Protein AF-A0AAE0EGM3-F1 (afdb_monomer_lite)

Radius of gyration: 11.98 Å; chains: 1; bounding box: 24×22×29 Å

pLDDT: mean 94.83, std 1.95, range [85.12, 97.31]

Secondary structure (DSSP, 8-state):
-HHHHHHTT-GGGGTS-----HHHHHHHHHH--SHHHHHHHHHHHHHHHHT-

Sequence (52 aa):
MGTLALCYNNIEVFKSRVKLRPGLIAKIIDRTRTVSDTYNAFFEFAALMKSK

Structure (mmCIF, N/CA/C/O backbone):
data_AF-A0AAE0EGM3-F1
#
_entry.id   AF-A0AAE0EGM3-F1
#
loop_
_atom_site.group_PDB
_atom_site.id
_atom_site.type_symbol
_atom_site.label_atom_id
_atom_site.label_alt_id
_atom_site.label_comp_id
_atom_site.label_asym_id
_atom_site.label_entity_id
_atom_site.label_seq_id
_atom_site.pdbx_PDB_ins_code
_atom_site.Cartn_x
_atom_site.Cartn_y
_atom_site.Cartn_z
_atom_site.occupa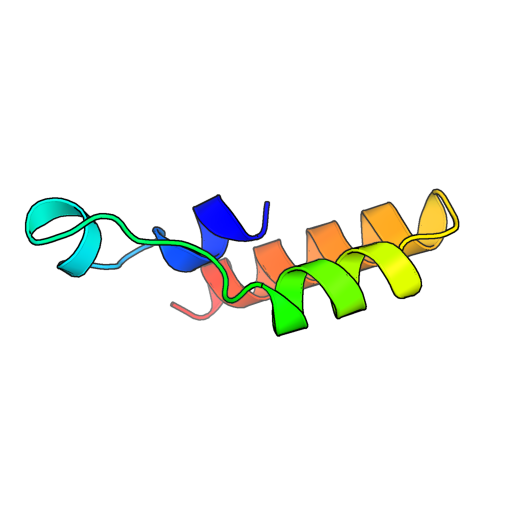ncy
_atom_site.B_iso_or_equiv
_atom_site.auth_seq_id
_atom_site.auth_comp_id
_atom_site.auth_asym_id
_atom_site.auth_atom_id
_atom_site.pdbx_PDB_model_num
ATOM 1 N N . MET A 1 1 ? -4.374 1.758 -5.130 1.00 90.38 1 MET A N 1
ATOM 2 C CA . MET A 1 1 ? -4.193 0.594 -4.231 1.00 90.38 1 MET A CA 1
ATOM 3 C C . MET A 1 1 ? -3.621 0.952 -2.867 1.00 90.38 1 MET A C 1
ATOM 5 O O . MET A 1 1 ? -4.299 0.680 -1.891 1.00 90.38 1 MET A O 1
ATOM 9 N N . GLY A 1 2 ? -2.456 1.603 -2.753 1.00 92.00 2 GLY A N 1
ATOM 10 C CA . GLY A 1 2 ? 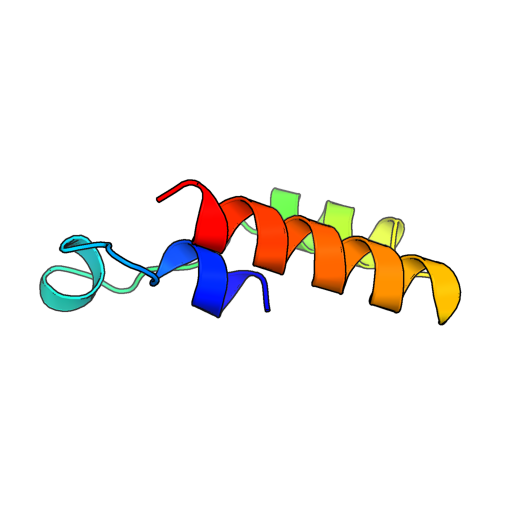-1.831 1.846 -1.438 1.00 92.00 2 GLY A CA 1
ATOM 11 C C . GLY A 1 2 ? -2.693 2.600 -0.409 1.00 92.00 2 GLY A C 1
ATOM 12 O O . GLY A 1 2 ? -2.769 2.183 0.741 1.00 92.00 2 GLY A O 1
ATOM 13 N N . THR A 1 3 ? -3.408 3.660 -0.804 1.00 94.25 3 THR A N 1
ATOM 14 C CA . THR A 1 3 ? -4.331 4.361 0.115 1.00 94.25 3 THR A CA 1
ATOM 15 C C . THR A 1 3 ? -5.505 3.479 0.535 1.00 94.25 3 THR A C 1
ATOM 17 O O . THR A 1 3 ? -5.876 3.483 1.700 1.00 94.25 3 THR A O 1
ATOM 20 N N . LEU A 1 4 ? -6.058 2.685 -0.389 1.00 94.25 4 LEU A N 1
ATOM 21 C CA . LEU A 1 4 ? -7.141 1.750 -0.077 1.00 94.25 4 LEU A CA 1
ATOM 22 C C . LEU A 1 4 ? -6.678 0.706 0.945 1.00 94.25 4 LEU A C 1
ATOM 24 O O . LEU A 1 4 ? -7.361 0.487 1.937 1.00 94.25 4 LEU A O 1
ATOM 28 N N . ALA A 1 5 ? -5.482 0.146 0.752 1.00 94.81 5 ALA A N 1
ATOM 29 C CA . ALA A 1 5 ? -4.890 -0.812 1.680 1.00 94.81 5 ALA A CA 1
ATOM 30 C C . ALA A 1 5 ? -4.639 -0.227 3.080 1.00 94.81 5 ALA A C 1
ATOM 32 O O . ALA A 1 5 ? -4.707 -0.943 4.075 1.00 94.81 5 ALA A O 1
ATOM 33 N N . LEU A 1 6 ? -4.389 1.082 3.170 1.00 94.06 6 LEU A N 1
ATOM 34 C CA . LEU A 1 6 ? -4.249 1.795 4.439 1.00 94.06 6 LEU A CA 1
ATOM 35 C C . LEU A 1 6 ? -5.602 2.055 5.129 1.00 94.06 6 LEU A C 1
ATOM 37 O O . LEU A 1 6 ? -5.666 2.101 6.358 1.00 94.06 6 LEU A O 1
ATOM 41 N N . CYS A 1 7 ? -6.670 2.231 4.348 1.00 94.75 7 CYS A N 1
ATOM 42 C CA . CYS A 1 7 ? -8.027 2.458 4.848 1.00 94.75 7 CYS A CA 1
ATOM 43 C C . CYS A 1 7 ? -8.782 1.159 5.177 1.00 94.75 7 CYS A C 1
ATOM 45 O O . CYS A 1 7 ? -9.729 1.192 5.959 1.00 94.75 7 CYS A O 1
ATOM 47 N N . TYR A 1 8 ? -8.394 0.028 4.585 1.00 95.69 8 TYR A N 1
ATOM 48 C CA . TYR A 1 8 ? -9.072 -1.252 4.777 1.00 95.69 8 TYR A CA 1
ATOM 49 C C . TYR A 1 8 ? -9.002 -1.717 6.240 1.00 95.69 8 TYR A C 1
ATOM 51 O O . TYR A 1 8 ? -7.919 -1.761 6.829 1.00 95.69 8 TYR A O 1
ATOM 59 N N . ASN A 1 9 ? -10.164 -2.052 6.811 1.00 95.12 9 ASN A N 1
ATOM 60 C CA . ASN A 1 9 ? -10.336 -2.447 8.214 1.00 95.12 9 ASN A CA 1
ATOM 61 C C . ASN A 1 9 ? -9.645 -1.488 9.217 1.00 95.12 9 ASN A C 1
ATOM 63 O O . ASN A 1 9 ? -9.003 -1.917 10.176 1.00 95.12 9 ASN A O 1
ATOM 67 N N . ASN A 1 10 ? -9.710 -0.172 8.967 1.00 94.50 10 ASN A N 1
ATOM 68 C CA . ASN A 1 10 ? -9.038 0.843 9.781 1.00 94.50 10 ASN A CA 1
ATOM 69 C C . ASN A 1 10 ? -10.024 1.885 10.338 1.00 94.50 10 ASN A C 1
ATOM 71 O O . ASN A 1 10 ? -10.530 2.734 9.604 1.00 94.50 10 ASN A O 1
ATOM 75 N N . ILE A 1 11 ? -10.245 1.869 11.657 1.00 95.31 11 ILE A N 1
ATOM 76 C CA . ILE A 1 11 ? -11.153 2.802 12.349 1.00 95.31 11 ILE A CA 1
ATOM 77 C C . ILE A 1 11 ? -10.692 4.266 12.292 1.00 95.31 11 ILE A C 1
ATOM 79 O O . ILE A 1 11 ? -11.507 5.181 12.413 1.00 95.31 11 ILE A O 1
ATOM 83 N N . GLU A 1 12 ? -9.399 4.513 12.063 1.00 95.38 12 GLU A N 1
ATOM 84 C CA . GLU A 1 12 ? -8.848 5.869 11.984 1.00 95.38 12 GLU A CA 1
ATOM 85 C C . GLU A 1 12 ? -9.388 6.658 10.790 1.00 95.38 12 GLU A C 1
ATOM 87 O O . GLU A 1 12 ? -9.383 7.886 10.833 1.00 95.38 12 GLU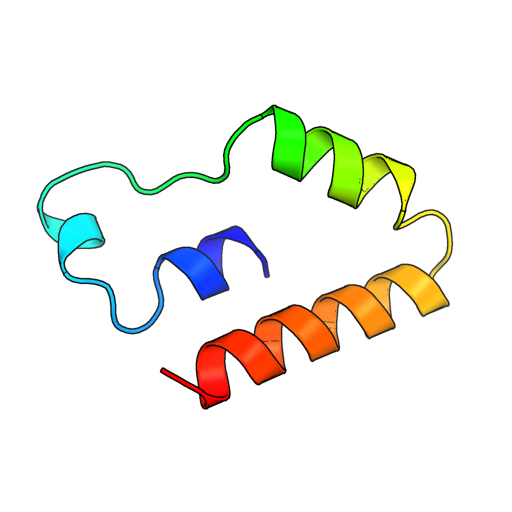 A O 1
ATOM 92 N N . VAL A 1 13 ? -9.937 5.978 9.773 1.00 95.81 13 VAL A N 1
ATOM 93 C CA . VAL A 1 13 ? -10.619 6.614 8.633 1.00 95.81 13 VAL A CA 1
ATOM 94 C C . VAL A 1 13 ? -11.782 7.506 9.088 1.00 95.81 13 VAL A C 1
ATOM 96 O O . VAL A 1 13 ? -12.055 8.515 8.443 1.00 95.81 13 VAL A O 1
ATOM 99 N N . PHE A 1 14 ? -12.435 7.181 10.210 1.00 96.50 14 PHE A N 1
ATOM 100 C CA . PHE A 1 14 ? -13.542 7.973 10.761 1.00 96.50 14 PHE A CA 1
ATOM 101 C C . PHE A 1 14 ? -13.093 9.082 11.717 1.00 96.50 14 PHE A C 1
ATOM 103 O O . PHE A 1 14 ? -13.872 9.979 12.024 1.00 96.50 14 PHE A O 1
ATOM 110 N N . LYS A 1 15 ? -11.847 9.029 12.199 1.00 96.31 15 LYS A N 1
ATOM 111 C CA . LYS A 1 15 ? -11.301 10.003 13.156 1.00 96.31 15 LYS A CA 1
ATOM 112 C C . LYS A 1 15 ? -10.436 11.057 12.475 1.00 96.31 15 LYS A C 1
ATOM 114 O O . LYS A 1 15 ? -10.361 12.190 12.939 1.00 96.31 15 LYS A O 1
ATOM 119 N N . SER A 1 16 ? -9.746 10.686 11.397 1.00 93.31 16 SER A N 1
ATOM 120 C CA . SER A 1 16 ? -8.803 11.563 10.713 1.00 93.31 16 SER A CA 1
ATOM 121 C C . SER A 1 16 ? -8.564 11.151 9.260 1.00 93.31 16 SER A C 1
ATOM 123 O O . SER A 1 16 ? -8.945 10.077 8.793 1.00 93.31 16 SER A O 1
ATOM 125 N N . ARG A 1 17 ? -7.892 12.027 8.507 1.00 91.56 17 ARG A N 1
ATOM 126 C CA . ARG A 1 17 ? -7.539 11.744 7.116 1.00 91.56 17 ARG A CA 1
ATOM 127 C C . ARG A 1 17 ? -6.348 10.789 7.047 1.00 91.56 17 ARG A C 1
ATOM 129 O O . ARG A 1 17 ? -5.199 11.198 7.196 1.00 91.56 17 ARG A O 1
ATOM 136 N N . VAL A 1 18 ? -6.627 9.537 6.711 1.00 95.00 18 VAL A N 1
ATOM 137 C CA . VAL A 1 18 ? -5.618 8.496 6.500 1.00 95.00 18 VAL A CA 1
ATOM 138 C C . VAL A 1 18 ? -4.905 8.705 5.154 1.00 95.00 18 VAL A C 1
ATOM 140 O O . VAL A 1 18 ? -5.539 8.799 4.101 1.00 95.00 18 VAL A O 1
ATOM 143 N N . LYS A 1 19 ? -3.570 8.823 5.175 1.00 95.12 19 LYS A N 1
ATOM 144 C CA . LYS A 1 19 ? -2.733 9.030 3.979 1.00 95.12 19 LYS A CA 1
ATOM 145 C C . LYS A 1 19 ? -1.422 8.261 4.056 1.00 95.12 19 LYS A C 1
ATOM 147 O O . LYS A 1 19 ? -0.849 8.085 5.128 1.00 95.12 19 LYS A O 1
ATOM 152 N N . LEU A 1 20 ? -0.904 7.890 2.888 1.00 94.44 20 LEU A N 1
ATOM 153 C CA . LEU A 1 20 ? 0.453 7.369 2.759 1.00 94.44 20 LEU A CA 1
ATOM 154 C C . LEU A 1 20 ? 1.484 8.454 3.098 1.00 94.44 20 LEU A C 1
ATOM 156 O O . LEU A 1 20 ? 1.312 9.627 2.762 1.00 94.44 20 LEU A O 1
ATOM 160 N N . ARG A 1 21 ? 2.584 8.046 3.738 1.00 95.19 21 ARG A N 1
ATOM 161 C CA . ARG A 1 21 ? 3.706 8.944 4.039 1.00 95.19 21 ARG A CA 1
ATOM 162 C C . ARG A 1 21 ? 4.417 9.340 2.734 1.00 95.19 21 ARG A C 1
ATOM 164 O O . ARG A 1 21 ? 4.679 8.447 1.926 1.00 95.19 21 ARG A O 1
ATOM 171 N N . PRO A 1 22 ? 4.813 10.611 2.536 1.00 95.06 22 PRO A N 1
ATOM 172 C CA . PRO A 1 22 ? 5.471 11.059 1.303 1.00 95.06 22 PRO A CA 1
ATOM 173 C C . PRO A 1 22 ? 6.699 10.227 0.906 1.00 95.06 22 PRO A C 1
ATOM 175 O O . PRO A 1 22 ? 6.846 9.868 -0.256 1.00 95.06 22 PRO A O 1
ATOM 178 N N . GLY A 1 23 ? 7.531 9.821 1.872 1.00 96.88 23 GLY A N 1
ATOM 179 C CA . GLY A 1 23 ? 8.690 8.962 1.597 1.00 96.88 23 GLY A CA 1
ATOM 180 C C . GLY A 1 23 ? 8.326 7.554 1.109 1.00 96.88 23 GLY A C 1
ATOM 181 O O . GLY A 1 23 ? 9.074 6.955 0.342 1.00 96.88 23 GLY A O 1
ATOM 182 N N . LEU A 1 24 ? 7.165 7.025 1.511 1.00 94.69 24 LEU A N 1
ATOM 183 C CA . LEU A 1 24 ? 6.661 5.756 0.983 1.00 94.69 24 LEU A CA 1
ATOM 184 C C . LEU A 1 24 ? 6.142 5.933 -0.447 1.00 94.69 24 LEU A C 1
ATOM 186 O O . LEU A 1 24 ? 6.410 5.089 -1.293 1.00 94.69 24 LEU A O 1
ATOM 190 N N . ILE A 1 25 ? 5.458 7.046 -0.728 1.00 95.44 25 ILE A N 1
ATOM 191 C CA . ILE A 1 25 ? 5.003 7.383 -2.084 1.00 95.44 25 ILE A CA 1
ATOM 192 C C . ILE A 1 25 ? 6.203 7.496 -3.031 1.00 95.44 25 ILE A C 1
ATOM 194 O O . ILE A 1 25 ? 6.190 6.877 -4.089 1.00 95.44 25 ILE A O 1
ATOM 198 N N . ALA A 1 26 ? 7.263 8.201 -2.624 1.00 97.00 26 ALA A N 1
ATOM 199 C CA . ALA A 1 26 ? 8.487 8.326 -3.414 1.00 97.00 26 ALA A CA 1
ATOM 200 C C . ALA A 1 26 ? 9.112 6.959 -3.743 1.00 97.00 26 ALA A C 1
ATOM 202 O O . ALA A 1 26 ? 9.469 6.713 -4.889 1.00 97.00 26 ALA A O 1
ATOM 203 N N . LYS A 1 27 ? 9.171 6.040 -2.769 1.00 95.56 27 LYS A N 1
ATOM 204 C CA . LYS A 1 27 ? 9.668 4.670 -2.989 1.00 95.56 27 LYS A CA 1
ATOM 205 C C . LYS A 1 27 ? 8.792 3.856 -3.934 1.00 95.56 27 LYS A C 1
ATOM 207 O O . LYS A 1 27 ? 9.326 3.087 -4.722 1.00 95.56 27 LYS A O 1
ATOM 212 N N . ILE A 1 28 ? 7.468 3.982 -3.832 1.00 93.88 28 ILE A N 1
ATOM 213 C CA . ILE A 1 28 ? 6.550 3.286 -4.742 1.00 93.88 28 ILE A CA 1
ATOM 214 C C . ILE A 1 28 ? 6.792 3.788 -6.166 1.00 93.88 28 ILE A C 1
ATOM 216 O O . ILE A 1 28 ? 7.018 2.969 -7.043 1.00 93.88 28 ILE A O 1
ATOM 220 N N . ILE A 1 29 ? 6.843 5.109 -6.367 1.00 94.38 29 ILE A N 1
ATOM 221 C CA . ILE A 1 29 ? 7.085 5.721 -7.683 1.00 94.38 29 ILE A CA 1
ATOM 222 C C . ILE A 1 29 ? 8.435 5.285 -8.265 1.00 94.38 29 ILE A C 1
ATOM 224 O O . ILE A 1 29 ? 8.502 4.916 -9.433 1.00 94.38 29 ILE A O 1
ATOM 228 N N . ASP A 1 30 ? 9.494 5.296 -7.454 1.00 95.75 30 ASP A N 1
ATOM 229 C CA . ASP A 1 30 ? 10.835 4.884 -7.882 1.00 95.75 30 ASP A CA 1
ATOM 230 C C . ASP A 1 30 ? 10.894 3.405 -8.309 1.00 95.75 30 ASP A C 1
ATOM 232 O O . ASP A 1 30 ? 11.604 3.056 -9.251 1.00 95.75 30 ASP A O 1
ATOM 236 N N . ARG A 1 31 ? 10.107 2.538 -7.655 1.00 93.50 31 ARG A N 1
ATOM 237 C CA . ARG A 1 31 ? 10.086 1.088 -7.906 1.00 93.50 31 ARG A CA 1
ATOM 238 C C . ARG A 1 31 ? 9.093 0.649 -8.982 1.00 93.50 31 ARG A C 1
ATOM 240 O O . ARG A 1 31 ? 9.317 -0.380 -9.605 1.00 93.50 31 ARG A O 1
ATOM 247 N N . THR A 1 32 ? 8.011 1.388 -9.228 1.00 95.50 32 THR A N 1
ATOM 248 C CA . THR A 1 32 ? 6.994 1.029 -10.233 1.00 95.50 32 THR A CA 1
ATOM 249 C C . THR A 1 32 ? 7.325 1.623 -11.601 1.00 95.50 32 THR A C 1
ATOM 251 O O . THR A 1 32 ? 6.616 2.505 -12.087 1.00 95.50 32 THR A O 1
ATOM 254 N N . ARG A 1 33 ? 8.429 1.177 -12.215 1.00 95.44 33 ARG A N 1
ATOM 255 C CA . ARG A 1 33 ? 8.905 1.713 -13.508 1.00 95.44 33 ARG A CA 1
ATOM 256 C C . ARG A 1 33 ? 8.360 0.948 -14.706 1.00 95.44 33 ARG A C 1
ATOM 258 O O . ARG A 1 33 ? 8.257 1.513 -15.792 1.00 95.44 33 ARG A O 1
ATOM 265 N N . THR A 1 34 ? 8.013 -0.321 -14.517 1.00 97.00 34 THR A N 1
ATOM 266 C CA . THR A 1 34 ? 7.433 -1.170 -15.558 1.00 97.00 34 THR A CA 1
ATOM 267 C C . THR A 1 34 ? 5.988 -1.551 -15.242 1.00 97.00 34 THR A C 1
ATOM 269 O O . THR A 1 34 ? 5.507 -1.460 -14.107 1.00 97.00 34 THR A O 1
ATOM 272 N N . VAL A 1 35 ? 5.277 -2.030 -16.265 1.00 95.19 35 VAL A N 1
ATOM 273 C CA . VAL A 1 35 ? 3.931 -2.597 -16.098 1.00 95.19 35 VAL A CA 1
ATOM 274 C C . VAL A 1 35 ? 3.971 -3.809 -15.160 1.00 95.19 35 VAL A C 1
ATOM 276 O O . VAL A 1 35 ? 3.100 -3.948 -14.305 1.00 95.19 35 VAL A O 1
ATOM 279 N N . SER A 1 36 ? 5.022 -4.633 -15.249 1.00 97.31 36 SER A N 1
ATOM 280 C CA . SER A 1 36 ? 5.231 -5.767 -14.343 1.00 97.31 36 SER A CA 1
ATOM 281 C C . SER A 1 36 ? 5.360 -5.316 -12.886 1.00 97.31 36 SER A C 1
ATOM 283 O O . SER A 1 36 ? 4.687 -5.864 -12.015 1.00 97.31 36 SER A O 1
ATOM 285 N N . ASP A 1 37 ? 6.152 -4.275 -12.612 1.00 95.69 37 ASP A N 1
ATOM 286 C CA . ASP A 1 37 ? 6.307 -3.732 -11.253 1.00 95.69 37 ASP A CA 1
ATOM 287 C C . ASP A 1 37 ? 4.984 -3.189 -10.706 1.00 95.69 37 ASP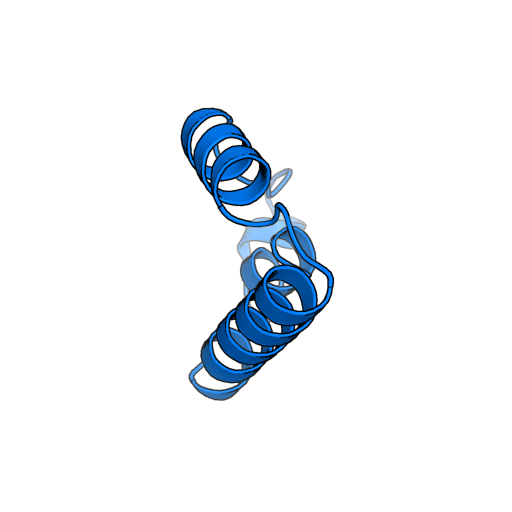 A C 1
ATOM 289 O O . ASP A 1 37 ? 4.687 -3.318 -9.519 1.00 95.69 37 ASP A O 1
ATOM 293 N N . THR A 1 38 ? 4.161 -2.610 -11.583 1.00 95.19 38 THR A N 1
ATOM 294 C CA . THR A 1 38 ? 2.835 -2.100 -11.220 1.00 95.19 38 THR A CA 1
ATOM 295 C C . THR A 1 38 ? 1.905 -3.232 -10.783 1.00 95.19 38 THR A C 1
ATOM 297 O O . THR A 1 38 ? 1.236 -3.113 -9.754 1.00 95.19 38 THR A O 1
ATOM 300 N N . TYR A 1 39 ? 1.879 -4.344 -11.525 1.00 97.12 39 TYR A N 1
ATOM 301 C CA . TYR A 1 39 ? 1.103 -5.526 -11.142 1.00 97.12 39 TYR A CA 1
ATOM 302 C C . TYR A 1 39 ? 1.628 -6.160 -9.853 1.00 97.12 39 TYR A C 1
ATOM 304 O O . TYR A 1 39 ? 0.834 -6.488 -8.974 1.00 97.12 39 TYR A O 1
ATOM 312 N N . ASN A 1 40 ? 2.947 -6.259 -9.689 1.00 95.94 40 ASN A N 1
ATOM 313 C CA . ASN A 1 40 ? 3.549 -6.761 -8.454 1.00 95.94 40 ASN A CA 1
ATOM 314 C C . ASN A 1 40 ? 3.132 -5.909 -7.248 1.00 95.94 40 ASN A C 1
ATOM 316 O O . ASN A 1 40 ? 2.595 -6.439 -6.276 1.00 95.94 40 ASN A O 1
ATOM 320 N N . ALA A 1 41 ? 3.260 -4.582 -7.346 1.00 95.62 41 ALA A N 1
ATOM 321 C CA . ALA A 1 41 ? 2.818 -3.667 -6.297 1.00 95.62 41 ALA A CA 1
ATOM 322 C C . ALA A 1 41 ? 1.310 -3.796 -6.014 1.00 95.62 41 ALA A C 1
ATOM 324 O O . ALA A 1 41 ? 0.881 -3.735 -4.861 1.00 95.62 41 ALA A O 1
ATOM 325 N N . PHE A 1 42 ? 0.483 -3.999 -7.045 1.00 96.12 42 PHE A N 1
ATOM 326 C CA . PHE A 1 42 ? -0.947 -4.258 -6.872 1.00 96.12 42 PHE A CA 1
ATOM 327 C C . PHE A 1 42 ? -1.195 -5.513 -6.021 1.00 96.12 42 PHE A C 1
ATOM 329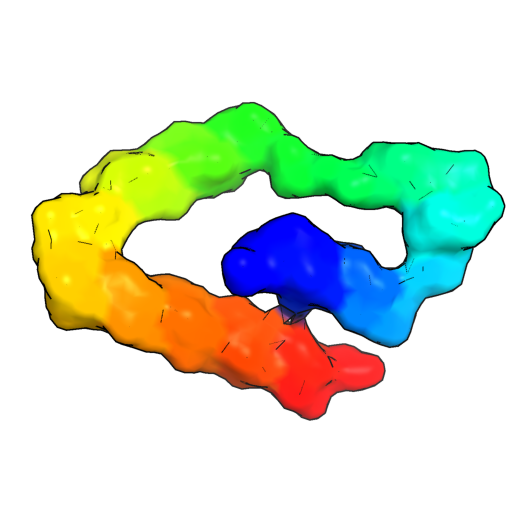 O O . PHE A 1 42 ? -1.957 -5.444 -5.052 1.00 96.12 42 PHE A O 1
ATOM 336 N N . PHE A 1 43 ? -0.549 -6.634 -6.355 1.00 96.25 43 PHE A N 1
ATOM 337 C CA . PHE A 1 43 ? -0.708 -7.893 -5.626 1.00 96.25 43 PHE A CA 1
ATOM 338 C C . PHE A 1 43 ? -0.164 -7.815 -4.198 1.00 96.25 43 PHE A C 1
ATOM 340 O O . PHE A 1 43 ? -0.802 -8.345 -3.289 1.00 96.25 43 PHE A O 1
ATOM 347 N N . GLU A 1 44 ? 0.936 -7.096 -3.967 1.00 95.06 44 GLU A N 1
ATOM 348 C CA . GLU A 1 44 ? 1.445 -6.827 -2.618 1.00 95.06 44 GLU A CA 1
ATOM 349 C C . GLU A 1 44 ? 0.413 -6.081 -1.760 1.00 95.06 44 GLU A C 1
ATOM 351 O O . GLU A 1 44 ? 0.112 -6.496 -0.639 1.00 95.06 44 GLU A O 1
ATOM 356 N N . PHE A 1 45 ? -0.198 -5.013 -2.290 1.00 95.56 45 PHE A N 1
ATOM 357 C CA . PHE A 1 45 ? -1.247 -4.289 -1.567 1.00 95.56 45 PHE A CA 1
ATOM 358 C C . PHE A 1 45 ? -2.503 -5.139 -1.343 1.00 95.56 45 PHE A C 1
ATOM 360 O O . PHE A 1 45 ? -3.133 -5.024 -0.292 1.00 95.56 45 PHE A O 1
ATOM 367 N N . ALA A 1 46 ? -2.878 -5.988 -2.302 1.00 96.12 46 ALA A N 1
ATOM 368 C CA . ALA A 1 46 ? -4.004 -6.906 -2.147 1.00 96.12 46 ALA A CA 1
ATOM 369 C C . ALA A 1 46 ? -3.739 -7.956 -1.055 1.00 96.12 46 ALA A C 1
ATOM 371 O O . ALA A 1 46 ? -4.604 -8.198 -0.213 1.00 96.12 46 ALA A O 1
ATOM 372 N N . ALA A 1 47 ? -2.532 -8.526 -1.017 1.00 96.19 47 ALA A N 1
ATOM 373 C CA . ALA A 1 47 ? -2.114 -9.462 0.022 1.00 96.19 47 ALA A CA 1
ATOM 374 C C . ALA A 1 47 ? -2.113 -8.808 1.415 1.00 96.19 47 ALA A C 1
ATOM 376 O O . ALA A 1 47 ? -2.613 -9.408 2.365 1.00 96.19 47 ALA A O 1
ATOM 377 N N . LEU A 1 48 ? -1.645 -7.558 1.520 1.00 94.56 48 LEU A N 1
ATOM 378 C CA . LEU A 1 48 ? -1.681 -6.778 2.763 1.00 94.56 48 LEU A CA 1
ATOM 379 C C . LEU A 1 48 ? -3.112 -6.569 3.286 1.00 94.56 48 LEU A C 1
ATOM 381 O O . LEU A 1 48 ? -3.343 -6.596 4.492 1.00 94.56 48 LEU A O 1
ATOM 385 N N . MET A 1 49 ? -4.076 -6.338 2.391 1.00 94.69 49 MET A N 1
ATOM 386 C CA . MET A 1 49 ? -5.485 -6.225 2.781 1.00 94.69 49 MET A CA 1
ATOM 387 C C . MET A 1 49 ? -6.059 -7.571 3.215 1.00 94.69 49 MET A C 1
ATOM 389 O O . MET A 1 49 ? -6.797 -7.621 4.188 1.00 94.69 49 MET A O 1
ATOM 393 N N . LYS A 1 50 ? -5.698 -8.665 2.535 1.00 94.56 50 LYS A N 1
ATOM 394 C CA . LYS A 1 50 ? -6.151 -10.016 2.895 1.00 94.56 50 LYS A CA 1
ATOM 395 C C . LYS A 1 50 ? -5.682 -10.446 4.292 1.00 94.56 50 LYS A C 1
ATOM 397 O O . LYS A 1 50 ? -6.358 -11.242 4.931 1.00 94.56 50 LYS A O 1
ATOM 402 N N . SER A 1 51 ? -4.529 -9.961 4.753 1.00 91.31 51 SER A N 1
ATOM 403 C CA . SER A 1 51 ? -3.986 -10.297 6.075 1.00 91.31 51 SER A CA 1
ATOM 404 C C . SER A 1 51 ? -4.552 -9.452 7.229 1.00 91.31 51 SER A C 1
ATOM 406 O O . SER A 1 51 ? -4.045 -9.561 8.343 1.00 91.31 51 SER A O 1
ATOM 408 N N . LYS A 1 52 ? -5.520 -8.568 6.968 1.00 85.12 52 LYS A N 1
ATOM 409 C CA . LYS A 1 52 ? -6.150 -7.655 7.937 1.00 85.12 52 LYS A CA 1
ATOM 410 C C . LYS A 1 52 ? -7.620 -7.991 8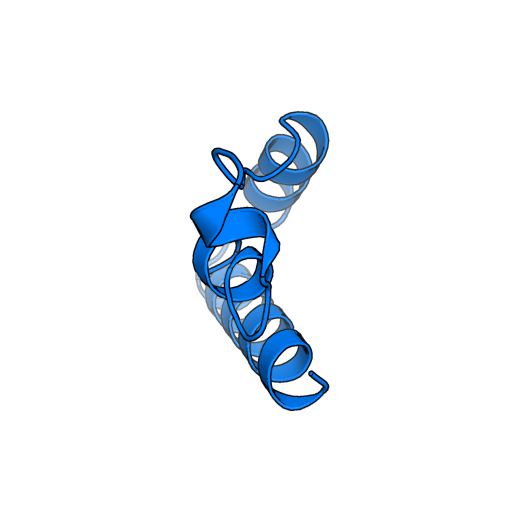.139 1.00 85.12 52 LYS A C 1
ATOM 412 O O . LYS A 1 52 ? -8.117 -7.646 9.233 1.00 85.12 52 LYS A O 1
#

InterPro domains:
  IPR008949 Isoprenoid synthase domain superfamily [G3DSA:1.10.600.10] (1-52)
  IPR044844 Trans-isoprenyl diphosphate synthases, eukaryotic-type [PTHR11626] (1-52)

Foldseek 3Di:
DVQVLQVQPDPCVVVDDRDDDPVVVVVLVVQPPDPVSVVVVVVVSVVSNVVD

Organism: NCBI:txid43782